Protein AF-A0A7Y2N1I7-F1 (afdb_monomer_lite)

Foldseek 3Di:
DDDDDDDDDDDDDPPPPPPVPVVVPPDPLLVLVLVLLVLLLVLLVLPVVLVVCQAVVVLVSNLVSLVVLVVSLVVSVVSLVVSVVPPDPDPDDPDDPVVSNVSSVVSSVSSVVSNVVSCVPNVDSDHDPPVCPVVVVVVSVVVNVVSVVVSVVSVCPVVVVVVD

Sequence (164 aa):
MAAFIKLSRGGSMDIKSTTPFSSLFRTSPFKPVQEHMRVTFSCICFLPPLLDALYRKDYQQLNEFAQEIVKLESEADNIKHEFREKLPNTLLLPVDREDLLSLISDQDGLADLTEEIAKTLSYRDMEVPDPLKDPLDELLEGTMEISVAAKEMIGRLDELLQVG

Structure (mmCIF, N/CA/C/O backbone):
data_AF-A0A7Y2N1I7-F1
#
_entry.id   AF-A0A7Y2N1I7-F1
#
loop_
_atom_site.group_PDB
_atom_site.id
_atom_site.type_symbol
_atom_site.label_atom_id
_atom_site.label_alt_id
_atom_site.label_comp_id
_atom_site.label_asym_id
_atom_site.label_entity_id
_atom_site.label_seq_id
_atom_site.pdbx_PDB_ins_code
_atom_site.Cartn_x
_atom_site.Cartn_y
_atom_site.Cartn_z
_atom_site.occupancy
_atom_site.B_iso_or_equiv
_atom_site.auth_seq_id
_atom_site.auth_comp_id
_atom_site.auth_asym_id
_atom_site.auth_atom_id
_atom_site.pdbx_PDB_model_num
ATOM 1 N N . MET A 1 1 ? 84.720 -9.314 -30.743 1.00 34.88 1 MET A N 1
ATOM 2 C CA . MET A 1 1 ? 84.452 -8.153 -31.620 1.00 34.88 1 MET A CA 1
ATOM 3 C C . MET A 1 1 ? 83.105 -8.353 -32.296 1.00 34.88 1 MET A C 1
ATOM 5 O O . MET A 1 1 ? 82.860 -9.457 -32.753 1.00 34.88 1 MET A O 1
ATOM 9 N N . ALA A 1 2 ? 82.325 -7.269 -32.373 1.00 33.38 2 ALA A N 1
ATOM 10 C CA . ALA A 1 2 ? 81.060 -7.059 -33.095 1.00 33.38 2 ALA A CA 1
ATOM 11 C C . ALA A 1 2 ? 79.749 -7.595 -32.472 1.00 33.38 2 ALA A C 1
ATOM 13 O O . ALA A 1 2 ? 79.412 -8.770 -32.543 1.00 33.38 2 ALA A O 1
ATOM 14 N N . ALA A 1 3 ? 78.991 -6.641 -31.924 1.00 37.34 3 ALA A N 1
ATOM 15 C CA . ALA A 1 3 ? 77.552 -6.670 -31.683 1.00 37.34 3 ALA A CA 1
ATOM 16 C C . ALA A 1 3 ? 76.816 -5.995 -32.860 1.00 37.34 3 ALA A C 1
ATOM 18 O O . ALA A 1 3 ? 77.386 -5.059 -33.416 1.00 37.34 3 ALA A O 1
ATOM 19 N N . PHE A 1 4 ? 75.571 -6.395 -33.180 1.00 34.12 4 PHE A N 1
ATOM 20 C CA . PHE A 1 4 ? 74.450 -5.479 -33.502 1.00 34.12 4 PHE A CA 1
ATOM 21 C C . PHE A 1 4 ? 73.084 -6.200 -33.689 1.00 34.12 4 PHE A C 1
ATOM 23 O O . PHE A 1 4 ? 72.898 -7.022 -34.578 1.00 34.12 4 PHE A O 1
ATOM 30 N N . ILE A 1 5 ? 72.154 -5.840 -32.801 1.00 42.19 5 ILE A N 1
ATOM 31 C CA . ILE A 1 5 ? 70.676 -5.715 -32.818 1.00 42.19 5 ILE A CA 1
ATOM 32 C C . ILE A 1 5 ? 69.880 -6.072 -34.103 1.00 42.19 5 ILE A C 1
ATOM 34 O O . ILE A 1 5 ? 70.079 -5.453 -35.146 1.00 42.19 5 ILE A O 1
ATOM 38 N N . LYS A 1 6 ? 68.790 -6.860 -33.950 1.00 36.81 6 LYS A N 1
ATOM 39 C CA . LYS A 1 6 ? 67.475 -6.561 -34.576 1.00 36.81 6 LYS A CA 1
ATOM 40 C C . LYS A 1 6 ? 66.273 -7.118 -33.782 1.00 36.81 6 LYS A C 1
ATOM 42 O O . LYS A 1 6 ? 66.296 -8.242 -33.298 1.00 36.81 6 LYS A O 1
ATOM 47 N N . LEU A 1 7 ? 65.256 -6.262 -33.646 1.00 35.94 7 LEU A N 1
ATOM 48 C CA . LEU A 1 7 ? 64.019 -6.365 -32.860 1.00 35.94 7 LEU A CA 1
ATOM 49 C C . LEU A 1 7 ? 62.937 -7.315 -33.430 1.00 35.94 7 LEU A C 1
ATOM 51 O O . LEU A 1 7 ? 62.745 -7.376 -34.638 1.00 35.94 7 LEU A O 1
ATOM 55 N N . SER A 1 8 ? 62.179 -7.917 -32.498 1.00 37.28 8 SER A N 1
ATOM 56 C CA . SER A 1 8 ? 60.706 -8.088 -32.382 1.00 37.28 8 SER A CA 1
ATOM 57 C C . SER A 1 8 ? 59.795 -8.004 -33.626 1.00 37.28 8 SER A C 1
ATOM 59 O O . SER A 1 8 ? 59.770 -6.973 -34.295 1.00 37.28 8 SER A O 1
ATOM 61 N N . ARG A 1 9 ? 58.901 -9.000 -33.798 1.00 37.31 9 ARG A N 1
ATOM 62 C CA . ARG A 1 9 ? 57.418 -8.869 -33.686 1.00 37.31 9 ARG A CA 1
ATOM 63 C C . ARG A 1 9 ? 56.680 -10.120 -34.192 1.00 37.31 9 ARG A C 1
ATOM 65 O O . ARG A 1 9 ? 57.006 -10.643 -35.248 1.00 37.31 9 ARG A O 1
ATOM 72 N N . GLY A 1 10 ? 55.636 -10.532 -33.468 1.00 32.84 10 GLY A N 1
ATOM 73 C CA . GLY A 1 10 ? 54.692 -11.569 -33.903 1.00 32.84 10 GLY A CA 1
ATOM 74 C C . GLY A 1 10 ? 53.672 -11.976 -32.834 1.00 32.84 10 GLY A C 1
ATOM 75 O O . GLY A 1 10 ? 53.441 -13.162 -32.646 1.00 32.84 10 GLY A O 1
ATOM 76 N N . GLY A 1 11 ? 53.116 -11.018 -32.083 1.00 33.44 11 GLY A N 1
ATOM 77 C CA . GLY A 1 11 ? 51.967 -11.270 -31.210 1.00 33.44 11 GLY A CA 1
ATOM 78 C C . GLY A 1 11 ? 50.679 -11.181 -32.026 1.00 33.44 11 GLY A C 1
ATOM 79 O O . GLY A 1 11 ? 50.410 -10.134 -32.613 1.00 33.44 11 GLY A O 1
ATOM 80 N N . SER A 1 12 ? 49.914 -12.273 -32.078 1.00 37.88 12 SER A N 1
ATOM 81 C CA . SER A 1 12 ? 48.544 -12.288 -32.598 1.00 37.88 12 SER A CA 1
ATOM 82 C C . SER A 1 12 ? 47.688 -11.343 -31.750 1.00 37.88 12 SER A C 1
ATOM 84 O O . SER A 1 12 ? 47.533 -11.559 -30.549 1.00 37.88 12 SER A O 1
ATOM 86 N N . MET A 1 13 ? 47.181 -10.264 -32.350 1.00 35.72 13 MET A N 1
ATOM 87 C CA . MET A 1 13 ? 46.130 -9.451 -31.742 1.00 35.72 13 MET A CA 1
ATOM 88 C C . MET A 1 13 ? 44.804 -10.181 -31.935 1.00 35.72 13 MET A C 1
ATOM 90 O O . MET A 1 13 ? 44.207 -10.112 -33.007 1.00 35.72 13 MET A O 1
ATOM 94 N N . ASP A 1 14 ? 44.340 -10.849 -30.884 1.00 44.47 14 ASP A N 1
ATOM 95 C CA . ASP A 1 14 ? 42.932 -11.202 -30.748 1.00 44.47 14 ASP A CA 1
ATOM 96 C C . ASP A 1 14 ? 42.127 -9.903 -30.617 1.00 44.47 14 ASP A C 1
ATOM 98 O O . ASP A 1 14 ? 42.049 -9.294 -29.547 1.00 44.47 14 ASP A O 1
ATOM 102 N N . ILE A 1 15 ? 41.527 -9.455 -31.720 1.00 45.41 15 ILE A N 1
ATOM 103 C CA . ILE A 1 15 ? 40.492 -8.422 -31.691 1.00 45.41 15 ILE A CA 1
ATOM 104 C C . ILE A 1 15 ? 39.252 -9.077 -31.076 1.00 45.41 15 ILE A C 1
ATOM 106 O O . ILE A 1 15 ? 38.415 -9.649 -31.771 1.00 45.41 15 ILE A O 1
ATOM 110 N N . LYS A 1 16 ? 39.132 -9.020 -29.746 1.00 43.69 16 LYS A N 1
ATOM 111 C CA . LYS A 1 16 ? 37.851 -9.258 -29.079 1.00 43.69 16 LYS A CA 1
ATOM 112 C C . LYS A 1 16 ? 36.930 -8.105 -29.459 1.00 43.69 16 LYS A C 1
ATOM 114 O O . LYS A 1 16 ? 37.057 -7.006 -28.928 1.00 43.69 16 LYS A O 1
ATOM 119 N N . SER A 1 17 ? 36.016 -8.353 -30.391 1.00 42.12 17 SER A N 1
ATOM 120 C CA . SER A 1 17 ? 34.901 -7.460 -30.687 1.00 42.12 17 SER A CA 1
ATOM 121 C C . SER A 1 17 ? 33.950 -7.435 -29.488 1.00 42.12 17 SER A C 1
ATOM 123 O O . SER A 1 17 ? 32.950 -8.147 -29.447 1.00 42.12 17 SER A O 1
ATOM 125 N N . THR A 1 18 ? 34.269 -6.641 -28.469 1.00 45.44 18 THR A N 1
ATOM 126 C CA . THR A 1 18 ? 33.296 -6.259 -27.448 1.00 45.44 18 THR A CA 1
ATOM 127 C C . THR A 1 18 ? 32.371 -5.231 -28.078 1.00 45.44 18 THR A C 1
ATOM 129 O O . THR A 1 18 ? 32.650 -4.034 -28.053 1.00 45.44 18 THR A O 1
ATOM 132 N N . THR A 1 19 ? 31.294 -5.696 -28.707 1.00 42.03 19 THR A N 1
ATOM 133 C CA . THR A 1 19 ? 30.185 -4.821 -29.089 1.00 42.03 19 THR A CA 1
ATOM 134 C C . THR A 1 19 ? 29.665 -4.129 -27.821 1.00 42.03 19 THR A C 1
ATOM 136 O O . THR A 1 19 ? 29.222 -4.833 -26.913 1.00 42.03 19 THR A O 1
ATOM 139 N N . PRO A 1 20 ? 29.681 -2.785 -27.732 1.00 55.00 20 PRO A N 1
ATOM 140 C CA . PRO A 1 20 ? 29.268 -2.025 -26.538 1.00 55.00 20 PRO A CA 1
ATOM 141 C C . PRO A 1 20 ? 27.819 -2.282 -26.081 1.00 55.00 20 PRO A C 1
ATOM 143 O O . PRO A 1 20 ? 27.430 -1.909 -24.980 1.00 55.00 20 PRO A O 1
ATOM 146 N N . PHE A 1 21 ? 27.023 -2.927 -26.936 1.00 53.41 21 PHE A N 1
ATOM 147 C CA . PHE A 1 21 ? 25.602 -3.200 -26.756 1.00 53.41 21 PHE A CA 1
ATOM 148 C C . PHE A 1 21 ? 25.310 -4.405 -25.846 1.00 53.41 21 PHE A C 1
ATOM 150 O O . PHE A 1 21 ? 24.324 -4.403 -25.118 1.00 53.41 21 PHE A O 1
ATOM 157 N N . SER A 1 22 ? 26.168 -5.432 -25.833 1.00 51.00 22 SER A N 1
ATOM 158 C CA . SER A 1 22 ? 25.883 -6.687 -25.114 1.00 51.00 22 SER A CA 1
ATOM 159 C C . SER A 1 22 ? 26.061 -6.585 -23.595 1.00 51.00 22 SER A C 1
ATOM 161 O O . SER A 1 22 ? 25.621 -7.465 -22.861 1.00 51.00 22 SER A O 1
ATOM 163 N N . SER A 1 23 ? 26.714 -5.527 -23.105 1.00 47.94 23 SER A N 1
ATOM 164 C CA . SER A 1 23 ? 26.897 -5.269 -21.671 1.00 47.94 23 SER A CA 1
ATOM 165 C C . SER A 1 23 ? 25.795 -4.412 -21.041 1.00 47.94 23 SER A C 1
ATOM 167 O O . SER A 1 23 ? 25.732 -4.359 -19.817 1.00 47.94 23 SER A O 1
ATOM 169 N N . LEU A 1 24 ? 24.932 -3.767 -21.839 1.00 50.88 24 LEU A N 1
ATOM 170 C CA . LEU A 1 24 ? 23.850 -2.897 -21.347 1.00 50.88 24 LEU A CA 1
ATOM 171 C C . LEU A 1 24 ? 22.624 -3.676 -20.835 1.00 50.88 24 LEU A C 1
ATOM 173 O O . LEU A 1 24 ? 21.890 -3.165 -20.001 1.00 50.88 24 LEU A O 1
ATOM 177 N N . PHE A 1 25 ? 22.449 -4.933 -21.254 1.00 55.44 25 PHE A N 1
ATOM 178 C CA . PHE A 1 25 ? 21.274 -5.762 -20.932 1.00 55.44 25 PHE A CA 1
ATOM 179 C C . PHE A 1 25 ? 21.565 -6.888 -19.932 1.00 55.44 25 PHE A C 1
ATOM 181 O O . PHE A 1 25 ? 20.869 -7.899 -19.896 1.00 55.44 25 PHE A O 1
ATOM 188 N N . ARG A 1 26 ? 22.623 -6.762 -19.119 1.00 56.50 26 ARG A N 1
ATOM 189 C CA . ARG A 1 26 ? 23.012 -7.829 -18.176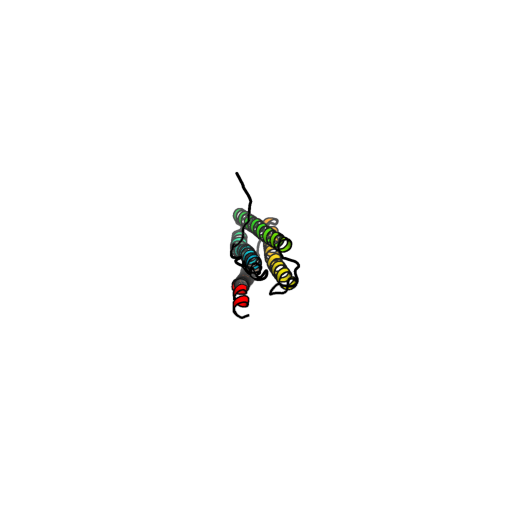 1.00 56.50 26 ARG A CA 1
ATOM 190 C C . ARG A 1 26 ? 22.007 -8.025 -17.031 1.00 56.50 26 ARG A C 1
ATOM 192 O O . ARG A 1 26 ? 22.017 -9.077 -16.394 1.00 56.50 26 ARG A O 1
ATOM 199 N N . THR A 1 27 ? 21.139 -7.040 -16.807 1.00 64.38 27 THR A N 1
ATOM 200 C CA . THR A 1 27 ? 20.061 -7.051 -15.816 1.00 64.38 27 THR A CA 1
ATOM 201 C C . THR A 1 27 ? 18.806 -6.505 -16.492 1.00 64.38 27 THR A C 1
ATOM 203 O O . THR A 1 27 ? 18.886 -5.475 -17.156 1.00 64.38 27 THR A O 1
ATOM 206 N N . SER A 1 28 ? 17.667 -7.192 -16.361 1.00 77.94 28 SER A N 1
ATOM 207 C CA . SER A 1 28 ? 16.400 -6.697 -16.914 1.00 77.94 28 SER A CA 1
ATOM 208 C C . SER A 1 28 ? 16.049 -5.313 -16.334 1.00 77.94 28 SER A C 1
ATOM 210 O O . SER A 1 28 ? 16.200 -5.128 -15.120 1.00 77.94 28 SER A O 1
ATOM 212 N N . PRO A 1 29 ? 15.562 -4.364 -17.164 1.00 80.44 29 PRO A N 1
ATOM 213 C CA . PRO A 1 29 ? 15.125 -3.042 -16.714 1.00 80.44 29 PRO A CA 1
ATOM 214 C C . PRO A 1 29 ? 13.908 -3.098 -15.779 1.00 80.44 29 PRO A C 1
ATOM 216 O O . PRO A 1 29 ? 13.651 -2.131 -15.067 1.00 80.44 29 PRO A O 1
ATOM 219 N N . PHE A 1 30 ? 13.179 -4.218 -15.750 1.00 89.50 30 PHE A N 1
ATOM 220 C CA . PHE A 1 30 ? 11.974 -4.382 -14.939 1.00 89.50 30 PHE A CA 1
ATOM 221 C C . PHE A 1 30 ? 12.250 -4.873 -13.521 1.00 89.50 30 PHE A C 1
ATOM 223 O O . PHE A 1 30 ? 11.401 -4.690 -12.655 1.00 89.50 30 PHE A O 1
ATOM 230 N N . LYS A 1 31 ? 13.428 -5.450 -13.243 1.00 90.00 31 LYS A N 1
ATOM 231 C CA . LYS A 1 31 ? 13.729 -6.011 -11.913 1.00 90.00 31 LYS A CA 1
ATOM 232 C C . LYS A 1 31 ? 13.515 -5.029 -10.757 1.00 90.00 31 LYS A C 1
ATOM 234 O O . LYS A 1 31 ? 12.903 -5.434 -9.774 1.00 90.00 31 LYS A O 1
ATOM 239 N N . PRO A 1 32 ? 13.964 -3.763 -10.835 1.00 92.00 32 PRO A N 1
ATOM 240 C CA . PRO A 1 32 ? 13.692 -2.801 -9.769 1.00 92.00 32 PRO A CA 1
ATOM 241 C C . PRO A 1 32 ? 12.196 -2.507 -9.597 1.00 92.00 32 PRO A C 1
ATOM 243 O O . PRO A 1 32 ? 11.728 -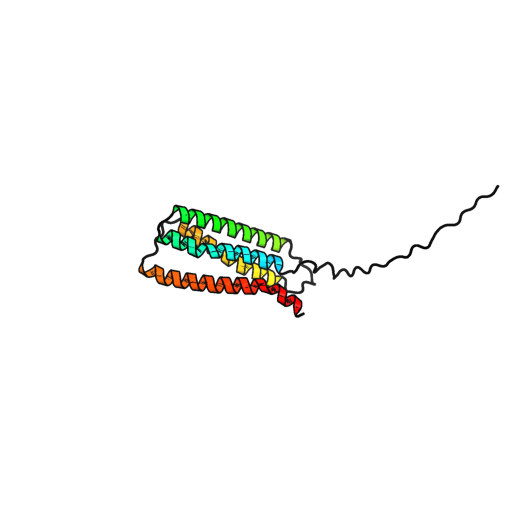2.400 -8.472 1.00 92.00 32 PRO A O 1
ATOM 246 N N . VAL A 1 33 ? 11.440 -2.434 -10.699 1.00 94.50 33 VAL A N 1
ATOM 247 C CA . VAL A 1 33 ? 9.981 -2.228 -10.687 1.00 94.50 33 VAL A CA 1
ATOM 248 C C . VAL A 1 33 ? 9.264 -3.418 -10.042 1.00 94.50 33 VAL A C 1
ATOM 250 O O . VAL A 1 33 ? 8.334 -3.248 -9.263 1.00 94.50 33 VAL A O 1
ATOM 253 N N . GLN A 1 34 ? 9.706 -4.639 -10.345 1.00 96.25 34 GLN A N 1
ATOM 254 C CA . GLN A 1 34 ? 9.173 -5.864 -9.747 1.00 96.25 34 GLN A CA 1
ATOM 255 C C . GLN A 1 34 ? 9.474 -5.950 -8.250 1.00 96.25 34 GLN A C 1
ATOM 257 O O . GLN A 1 34 ? 8.611 -6.367 -7.479 1.00 96.25 34 GLN A O 1
ATOM 262 N N . GLU A 1 35 ? 10.681 -5.555 -7.840 1.00 96.75 35 GLU A N 1
ATOM 263 C CA . GLU A 1 35 ? 11.066 -5.543 -6.430 1.00 96.75 35 GLU A CA 1
ATOM 264 C C . GLU A 1 35 ? 10.292 -4.483 -5.646 1.00 96.75 35 GLU A C 1
ATOM 266 O O . GLU A 1 35 ? 9.768 -4.784 -4.577 1.00 96.75 35 GLU A O 1
ATOM 271 N N . HIS A 1 36 ? 10.134 -3.285 -6.214 1.00 98.31 36 HIS A N 1
ATOM 272 C CA . HIS A 1 36 ? 9.286 -2.242 -5.649 1.00 98.31 36 HIS A CA 1
ATOM 273 C C . HIS A 1 36 ? 7.852 -2.754 -5.431 1.00 98.31 36 HIS A C 1
ATOM 275 O O . HIS A 1 36 ? 7.363 -2.757 -4.303 1.00 98.31 36 HIS A O 1
ATOM 281 N N . MET A 1 37 ? 7.225 -3.328 -6.467 1.00 98.38 37 MET A N 1
ATOM 282 C CA . MET A 1 37 ? 5.876 -3.898 -6.363 1.00 98.38 37 MET A CA 1
ATOM 283 C C . MET A 1 37 ? 5.769 -5.007 -5.308 1.00 98.38 37 MET A C 1
ATOM 285 O O . MET A 1 37 ? 4.724 -5.159 -4.675 1.00 98.38 37 MET A O 1
ATOM 289 N N . ARG A 1 38 ? 6.825 -5.805 -5.099 1.00 98.50 38 ARG A N 1
ATOM 290 C CA . ARG A 1 38 ? 6.843 -6.838 -4.054 1.00 98.50 38 ARG A CA 1
ATOM 291 C C . ARG A 1 38 ? 6.710 -6.212 -2.666 1.00 98.50 38 ARG A C 1
ATOM 293 O O . ARG A 1 38 ? 5.920 -6.712 -1.869 1.00 98.50 38 ARG A O 1
ATOM 300 N N . VAL A 1 39 ? 7.462 -5.148 -2.389 1.00 98.62 39 VAL A N 1
ATOM 301 C CA . VAL A 1 39 ? 7.420 -4.436 -1.102 1.00 98.62 39 VAL A CA 1
ATOM 302 C C . VAL A 1 39 ? 6.098 -3.686 -0.938 1.00 98.62 39 VAL A C 1
ATOM 304 O O . VAL A 1 39 ? 5.443 -3.845 0.091 1.00 98.62 39 VAL A O 1
ATOM 307 N N . THR A 1 40 ? 5.633 -2.983 -1.976 1.00 98.69 40 THR A N 1
ATOM 308 C CA . THR A 1 40 ? 4.298 -2.361 -2.012 1.00 98.69 40 THR A CA 1
ATOM 309 C C . THR A 1 40 ? 3.201 -3.375 -1.686 1.00 98.69 40 THR A C 1
ATOM 311 O O . THR A 1 40 ? 2.360 -3.136 -0.823 1.00 98.69 40 THR A O 1
ATOM 314 N N . PHE A 1 41 ? 3.217 -4.547 -2.324 1.00 98.75 41 PHE A N 1
ATOM 315 C CA . PHE A 1 41 ? 2.231 -5.592 -2.059 1.00 98.75 41 PHE A CA 1
ATOM 316 C C . PHE A 1 41 ? 2.341 -6.151 -0.634 1.00 98.75 41 PHE A C 1
ATOM 318 O O . PHE A 1 41 ? 1.321 -6.426 -0.003 1.00 98.75 41 PHE A O 1
ATOM 325 N N . SER A 1 42 ? 3.559 -6.288 -0.095 1.00 98.62 42 SER A N 1
ATOM 326 C CA . SER A 1 42 ? 3.757 -6.641 1.315 1.00 98.62 42 SER A CA 1
ATOM 327 C C . SER A 1 42 ? 3.132 -5.612 2.256 1.00 98.62 42 SER A C 1
ATOM 329 O O . SER A 1 42 ? 2.525 -6.027 3.236 1.00 98.62 42 SER A O 1
ATOM 331 N N . CYS A 1 43 ? 3.217 -4.316 1.942 1.00 98.31 43 CYS A N 1
ATOM 332 C CA . CYS A 1 43 ? 2.553 -3.250 2.695 1.00 98.31 43 CYS A CA 1
ATOM 333 C C . CYS A 1 43 ? 1.026 -3.450 2.707 1.00 98.31 43 CYS A C 1
ATOM 335 O O . CYS A 1 43 ? 0.420 -3.570 3.771 1.00 98.31 43 CYS A O 1
ATOM 337 N N . ILE A 1 44 ? 0.419 -3.626 1.527 1.00 98.62 44 ILE A N 1
ATOM 338 C CA . ILE A 1 44 ? -1.028 -3.868 1.360 1.00 98.62 44 ILE A CA 1
ATOM 339 C C . ILE A 1 44 ? -1.494 -5.110 2.140 1.00 98.62 44 ILE A C 1
ATOM 341 O O . ILE A 1 44 ? -2.569 -5.107 2.736 1.00 98.62 44 ILE A O 1
ATOM 345 N N . CYS A 1 45 ? -0.675 -6.167 2.201 1.00 98.69 45 CYS A N 1
ATOM 346 C CA . CYS A 1 45 ? -0.998 -7.399 2.931 1.00 98.69 45 CYS A CA 1
ATOM 347 C C . CYS A 1 45 ? -1.166 -7.213 4.448 1.00 98.69 45 CYS A C 1
ATOM 349 O O . CYS A 1 45 ? -1.668 -8.127 5.106 1.00 98.69 45 CYS A O 1
ATOM 351 N N . PHE A 1 46 ? -0.778 -6.067 5.014 1.00 98.62 46 PHE A N 1
ATOM 352 C CA . PHE A 1 46 ? -1.062 -5.745 6.411 1.00 98.62 46 PHE A CA 1
ATOM 353 C C . PHE A 1 46 ? -2.446 -5.121 6.632 1.00 98.62 46 PHE A C 1
ATOM 355 O O . PHE A 1 46 ? -2.880 -5.057 7.779 1.00 98.62 46 PHE A O 1
ATOM 362 N N . LEU A 1 47 ? -3.187 -4.728 5.587 1.00 98.44 47 LEU A N 1
ATOM 363 C CA . LEU A 1 47 ? -4.540 -4.179 5.749 1.00 98.44 47 LEU A CA 1
ATOM 364 C C . LEU A 1 47 ? -5.518 -5.162 6.425 1.00 98.44 47 LEU A C 1
ATOM 366 O O . LEU A 1 47 ? -6.194 -4.735 7.364 1.00 98.44 47 LEU A O 1
ATOM 370 N N . PRO A 1 48 ? -5.581 -6.461 6.057 1.00 98.56 48 PRO A N 1
ATOM 371 C CA . PRO A 1 48 ? -6.441 -7.411 6.761 1.00 98.56 48 PRO A CA 1
ATOM 372 C C . PRO A 1 48 ? -6.133 -7.574 8.258 1.00 98.56 48 PRO A C 1
ATOM 374 O O . PRO A 1 48 ? -7.052 -7.397 9.060 1.00 98.56 48 PRO A O 1
ATOM 377 N N . PRO A 1 49 ? -4.887 -7.862 8.693 1.00 98.38 49 PRO A N 1
ATOM 378 C CA . PRO A 1 49 ? -4.601 -7.980 10.122 1.00 98.38 49 PRO A CA 1
ATOM 379 C C . PRO A 1 49 ? -4.749 -6.646 10.876 1.00 98.38 49 PRO A C 1
ATOM 381 O O . PRO A 1 49 ? -5.125 -6.652 12.048 1.00 98.38 49 PRO A O 1
ATOM 384 N N . LEU A 1 50 ? -4.518 -5.503 10.219 1.00 98.12 50 LEU A N 1
ATOM 385 C CA . LEU A 1 50 ? -4.773 -4.180 10.792 1.00 98.12 50 LEU A CA 1
ATOM 386 C C . LEU A 1 50 ? -6.269 -3.968 11.087 1.00 98.12 50 LEU A C 1
ATOM 388 O O . LEU A 1 50 ? -6.620 -3.561 12.195 1.00 98.12 50 LEU A O 1
ATOM 392 N N . LEU A 1 51 ? -7.156 -4.270 10.130 1.00 97.62 51 LEU A N 1
ATOM 393 C CA . LEU A 1 51 ? -8.607 -4.148 10.322 1.00 97.62 51 LEU A CA 1
ATOM 394 C C . LEU A 1 51 ? -9.151 -5.160 11.338 1.00 97.62 51 LEU A C 1
ATOM 396 O O . LEU A 1 51 ? -9.981 -4.805 12.172 1.00 97.62 51 LEU A O 1
ATOM 400 N N . ASP A 1 52 ? -8.630 -6.385 11.355 1.00 97.88 52 ASP A N 1
ATOM 401 C CA . ASP A 1 52 ? -8.969 -7.387 12.371 1.00 97.88 52 ASP A CA 1
ATOM 402 C C . ASP A 1 52 ? -8.579 -6.922 13.791 1.00 97.88 52 ASP A C 1
ATOM 404 O O . ASP A 1 52 ? -9.388 -6.990 14.722 1.00 97.88 52 ASP A O 1
ATOM 408 N N . ALA A 1 53 ? -7.383 -6.345 13.968 1.00 97.44 53 ALA A N 1
ATOM 409 C CA . ALA A 1 53 ? -6.978 -5.743 15.241 1.00 97.44 53 ALA A CA 1
ATOM 410 C C . ALA A 1 53 ? -7.904 -4.584 15.656 1.00 97.44 53 ALA A C 1
ATOM 412 O O . ALA A 1 53 ? -8.295 -4.496 16.826 1.00 97.44 53 ALA A O 1
ATOM 413 N N . LEU A 1 54 ? -8.317 -3.744 14.700 1.00 96.94 54 LEU A N 1
ATOM 414 C CA . LEU A 1 54 ? -9.281 -2.664 14.925 1.00 96.94 54 LEU A CA 1
ATOM 415 C C . LEU A 1 54 ? -10.636 -3.207 15.408 1.00 96.94 54 LEU A C 1
ATOM 417 O O . LEU A 1 54 ? -11.179 -2.721 16.400 1.00 96.94 54 LEU A O 1
ATOM 421 N N . TYR A 1 55 ? -11.172 -4.246 14.761 1.00 97.00 55 TYR A N 1
ATOM 422 C CA . TYR A 1 55 ? -12.453 -4.855 15.136 1.00 97.00 55 TYR A CA 1
ATO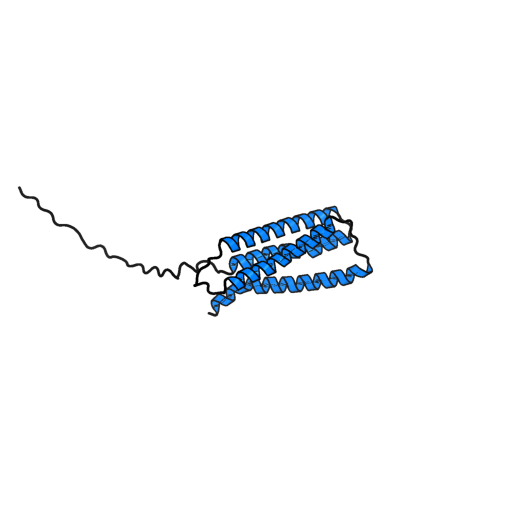M 423 C C . TYR A 1 55 ? -12.437 -5.462 16.537 1.00 97.00 55 TYR A C 1
ATOM 425 O O . TYR A 1 55 ? -13.432 -5.372 17.263 1.00 97.00 55 TYR A O 1
ATOM 433 N N . ARG A 1 56 ? -11.307 -6.057 16.931 1.00 96.19 56 ARG A N 1
ATOM 434 C CA . ARG A 1 56 ? -11.106 -6.607 18.278 1.00 96.19 56 ARG A CA 1
ATOM 435 C C . ARG A 1 56 ? -10.801 -5.548 19.335 1.00 96.19 56 ARG A C 1
ATOM 437 O O . ARG A 1 56 ? -10.736 -5.896 20.514 1.00 96.19 56 ARG A O 1
ATOM 444 N N . LYS A 1 57 ? -10.621 -4.284 18.934 1.00 95.19 57 LYS A N 1
ATOM 445 C CA . LYS A 1 57 ? -10.127 -3.194 19.790 1.00 95.19 57 LYS A CA 1
ATOM 446 C C . LYS A 1 57 ? -8.772 -3.528 20.428 1.00 95.19 57 LYS A C 1
ATOM 448 O O . LYS A 1 57 ? -8.478 -3.125 21.553 1.00 95.19 57 LYS A O 1
ATOM 453 N N . ASP A 1 58 ? -7.944 -4.291 19.715 1.00 96.88 58 ASP A N 1
ATOM 454 C CA . ASP A 1 58 ? -6.583 -4.621 20.131 1.00 96.88 58 ASP A CA 1
ATOM 455 C C . ASP A 1 58 ? -5.629 -3.519 19.662 1.00 96.88 58 ASP A C 1
ATOM 457 O O . ASP A 1 58 ? -4.918 -3.644 18.665 1.00 96.88 58 ASP A O 1
ATOM 461 N N . TYR A 1 59 ? -5.648 -2.392 20.375 1.00 95.12 59 TYR A N 1
ATOM 462 C CA . TYR A 1 59 ? -4.858 -1.217 20.008 1.00 95.12 59 TYR A CA 1
ATOM 463 C C . TYR A 1 59 ? -3.350 -1.463 20.065 1.00 95.12 59 TYR A C 1
ATOM 465 O O . TYR A 1 59 ? -2.595 -0.773 19.384 1.00 95.12 59 TYR A O 1
ATOM 473 N N . GLN A 1 60 ? -2.882 -2.418 20.873 1.00 96.44 60 GLN A N 1
ATOM 474 C CA . GLN A 1 60 ? -1.464 -2.755 20.892 1.00 96.44 60 GLN A CA 1
ATOM 475 C C . GLN A 1 60 ? -1.070 -3.374 19.550 1.00 96.44 60 GLN A C 1
ATOM 477 O O . GLN A 1 60 ? -0.172 -2.866 18.881 1.00 96.44 60 GLN A O 1
ATOM 482 N N . GLN A 1 61 ? -1.787 -4.414 19.131 1.00 97.88 61 GLN A N 1
ATOM 483 C CA . GLN A 1 61 ? -1.508 -5.101 17.878 1.00 97.88 61 GLN A CA 1
ATOM 484 C C . GLN A 1 61 ? -1.791 -4.219 16.650 1.00 97.88 61 GLN A C 1
ATOM 486 O O . GLN A 1 61 ? -1.033 -4.250 15.682 1.00 97.88 61 GLN A O 1
ATOM 491 N N . LEU A 1 62 ? -2.814 -3.360 16.713 1.00 97.88 62 LEU A N 1
ATOM 492 C CA . LEU A 1 62 ? -3.076 -2.334 15.699 1.00 97.88 62 LEU A CA 1
ATOM 493 C C . LEU A 1 62 ? -1.852 -1.426 15.490 1.00 97.88 62 LEU A C 1
ATOM 495 O O . LEU A 1 62 ? -1.453 -1.174 14.355 1.00 97.88 62 LEU A O 1
ATOM 499 N N . ASN A 1 63 ? -1.239 -0.956 16.582 1.00 97.62 63 ASN A N 1
ATOM 500 C CA . ASN A 1 63 ? -0.047 -0.110 16.524 1.00 97.62 63 ASN A CA 1
ATOM 501 C C . ASN A 1 63 ? 1.181 -0.866 15.998 1.00 97.62 63 ASN A C 1
ATOM 503 O O . ASN A 1 63 ? 1.960 -0.292 15.242 1.00 97.62 63 ASN A O 1
ATOM 507 N N . GLU A 1 64 ? 1.350 -2.138 16.365 1.00 98.31 64 GLU A N 1
ATOM 508 C CA . GLU A 1 64 ? 2.428 -2.989 15.842 1.00 98.31 64 GLU A CA 1
ATOM 509 C C . GLU A 1 64 ? 2.307 -3.163 14.317 1.00 98.31 64 GLU A C 1
ATOM 511 O O . GLU A 1 64 ? 3.279 -2.954 13.590 1.00 98.31 64 GLU A O 1
ATOM 516 N N . PHE A 1 65 ? 1.105 -3.451 13.806 1.00 98.62 65 PHE A N 1
ATOM 517 C CA . PHE A 1 65 ? 0.871 -3.548 12.362 1.00 98.62 65 PHE A CA 1
ATOM 518 C C . PHE A 1 65 ? 1.040 -2.211 11.643 1.00 98.62 65 PHE A C 1
ATOM 520 O O . PHE A 1 65 ? 1.650 -2.170 10.576 1.00 98.62 65 PHE A O 1
ATOM 527 N N . ALA A 1 66 ? 0.567 -1.109 12.232 1.00 98.31 66 ALA A N 1
ATOM 528 C CA . ALA A 1 66 ? 0.767 0.217 11.658 1.00 98.31 66 ALA A CA 1
ATOM 529 C C . ALA A 1 66 ? 2.259 0.579 11.542 1.00 98.31 66 ALA A C 1
ATOM 531 O O . ALA A 1 66 ? 2.671 1.171 10.549 1.00 98.31 66 ALA A O 1
ATOM 532 N N . GLN A 1 67 ? 3.087 0.188 12.516 1.00 98.38 67 GLN A N 1
ATOM 533 C CA . GLN A 1 67 ? 4.537 0.398 12.459 1.00 98.38 67 GLN A CA 1
ATOM 534 C C . GLN A 1 67 ? 5.219 -0.437 11.368 1.00 98.38 67 GLN A C 1
ATOM 536 O O . GLN A 1 67 ? 6.106 0.078 10.687 1.00 98.38 67 GLN A O 1
ATOM 541 N N . GLU A 1 68 ? 4.814 -1.695 11.171 1.00 98.69 68 GLU A N 1
ATOM 542 C CA . GLU A 1 68 ? 5.347 -2.503 10.065 1.00 98.69 68 GLU A CA 1
ATOM 543 C C . GLU A 1 68 ? 4.927 -1.945 8.697 1.00 98.69 68 GLU A C 1
ATOM 545 O O . GLU A 1 68 ? 5.749 -1.927 7.783 1.00 98.69 68 GLU A O 1
ATOM 550 N N . ILE A 1 69 ? 3.709 -1.407 8.566 1.00 98.81 69 ILE A N 1
ATOM 551 C CA . ILE A 1 69 ? 3.264 -0.696 7.354 1.00 98.81 69 ILE A CA 1
ATOM 552 C C . ILE A 1 69 ? 4.171 0.506 7.054 1.00 98.81 69 ILE A C 1
ATOM 554 O O . ILE A 1 69 ? 4.695 0.598 5.948 1.00 98.81 69 ILE A O 1
ATOM 558 N N . VAL A 1 70 ? 4.417 1.383 8.036 1.00 98.62 70 VAL A N 1
ATOM 559 C CA . VAL A 1 70 ? 5.305 2.557 7.875 1.00 98.62 70 VAL A CA 1
ATOM 560 C C . VAL A 1 70 ? 6.713 2.137 7.454 1.00 98.62 70 VAL A C 1
ATOM 562 O O . VAL A 1 70 ? 7.327 2.735 6.579 1.00 98.62 70 VAL A O 1
ATOM 565 N N . LYS A 1 71 ? 7.238 1.065 8.047 1.00 98.62 71 LYS A N 1
ATOM 566 C CA . LYS A 1 71 ? 8.558 0.538 7.694 1.00 98.62 71 LYS A CA 1
ATOM 567 C C . LYS A 1 71 ? 8.613 0.004 6.259 1.00 98.62 71 LYS A C 1
ATOM 569 O O . LYS A 1 71 ? 9.625 0.204 5.591 1.00 98.62 71 LYS A O 1
ATOM 574 N N . LEU A 1 72 ? 7.566 -0.684 5.803 1.00 98.75 72 LEU A N 1
ATOM 575 C CA . LEU A 1 72 ? 7.480 -1.220 4.441 1.00 98.75 72 LEU A CA 1
ATOM 576 C C . LEU A 1 72 ? 7.289 -0.122 3.397 1.00 98.75 72 LEU A C 1
ATOM 578 O O . LEU A 1 72 ? 7.915 -0.192 2.343 1.00 98.75 72 LEU A O 1
ATOM 582 N N . GLU A 1 73 ? 6.472 0.890 3.690 1.00 98.69 73 GLU A N 1
ATOM 583 C CA . GLU A 1 73 ? 6.373 2.099 2.868 1.00 98.69 73 GLU A CA 1
ATOM 584 C C . GLU A 1 73 ? 7.760 2.726 2.703 1.00 98.69 73 GLU A C 1
ATOM 586 O O . GLU A 1 73 ? 8.229 2.862 1.578 1.00 98.69 73 GLU A O 1
ATOM 591 N N . SER A 1 74 ? 8.495 2.933 3.797 1.00 98.44 74 SER A N 1
ATOM 592 C CA . SER A 1 74 ? 9.826 3.538 3.729 1.00 98.44 74 SER A CA 1
ATOM 593 C C . SER A 1 74 ? 10.836 2.666 2.967 1.00 98.44 74 SER A C 1
ATOM 595 O O . SER A 1 74 ? 11.763 3.175 2.336 1.00 98.44 74 SER A O 1
ATOM 597 N N . GLU A 1 75 ? 10.696 1.337 3.001 1.00 98.44 75 GLU A N 1
ATOM 598 C CA . GLU A 1 75 ? 11.484 0.426 2.161 1.00 98.44 75 GLU A CA 1
ATOM 599 C C . GLU A 1 75 ? 11.147 0.598 0.668 1.00 98.44 75 GLU A C 1
ATOM 601 O O . GLU A 1 75 ? 12.066 0.701 -0.151 1.00 98.44 75 GLU A O 1
ATOM 606 N N . ALA A 1 76 ? 9.861 0.682 0.310 1.00 98.19 76 ALA A N 1
ATOM 607 C CA . ALA A 1 76 ? 9.420 0.942 -1.062 1.00 98.19 76 ALA A CA 1
ATOM 608 C C . ALA A 1 76 ? 9.936 2.303 -1.562 1.00 98.19 76 ALA A C 1
ATOM 610 O O . ALA A 1 76 ? 10.528 2.389 -2.642 1.00 98.19 76 ALA A O 1
ATOM 611 N N . ASP A 1 77 ? 9.837 3.329 -0.722 1.00 98.00 77 ASP A N 1
ATOM 612 C CA . ASP A 1 77 ? 10.271 4.695 -0.995 1.00 98.00 77 ASP A CA 1
ATOM 613 C C . ASP A 1 77 ? 11.777 4.765 -1.326 1.00 98.00 77 ASP A C 1
ATOM 615 O O . ASP A 1 77 ? 12.208 5.394 -2.304 1.00 98.00 77 ASP A O 1
ATOM 619 N N . ASN A 1 78 ? 12.589 4.008 -0.576 1.00 98.00 78 ASN A N 1
ATOM 620 C CA . ASN A 1 78 ? 14.020 3.842 -0.841 1.00 98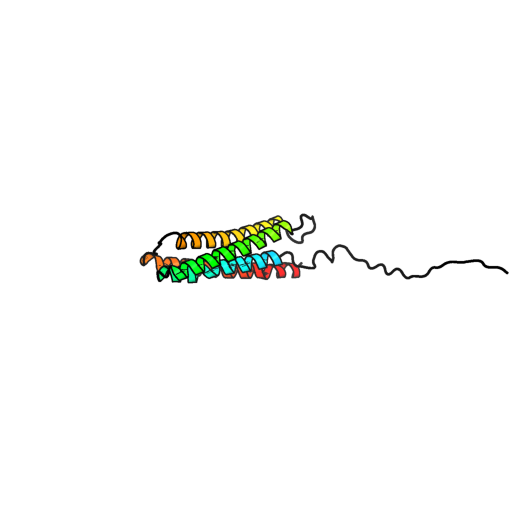.00 78 ASN A CA 1
ATOM 621 C C . ASN A 1 78 ? 14.284 3.148 -2.186 1.00 98.00 78 ASN A C 1
ATOM 623 O O . ASN A 1 78 ? 15.142 3.597 -2.951 1.00 98.00 78 ASN A O 1
ATOM 627 N N . ILE A 1 79 ? 13.541 2.086 -2.518 1.00 97.00 79 ILE A N 1
ATOM 628 C CA . ILE A 1 79 ? 13.676 1.393 -3.810 1.00 97.00 79 ILE A CA 1
ATOM 629 C C . ILE A 1 79 ? 13.319 2.337 -4.967 1.00 97.00 79 ILE A C 1
ATOM 631 O O . ILE A 1 79 ? 14.056 2.403 -5.956 1.00 97.00 79 ILE A O 1
ATOM 635 N N . LYS A 1 80 ? 12.229 3.107 -4.845 1.00 96.69 80 LYS A N 1
ATOM 636 C CA . LYS A 1 80 ? 11.833 4.138 -5.818 1.00 96.69 80 LYS A CA 1
ATOM 637 C C . LYS A 1 80 ? 12.936 5.174 -6.004 1.00 96.69 80 LYS A C 1
ATOM 639 O O . LYS A 1 80 ? 13.253 5.539 -7.142 1.00 96.69 80 LYS A O 1
ATOM 644 N N . HIS A 1 81 ? 13.518 5.657 -4.908 1.00 96.06 81 HIS A N 1
ATOM 645 C CA . HIS A 1 81 ? 14.599 6.634 -4.950 1.00 96.06 81 HIS A CA 1
ATOM 646 C C . HIS A 1 81 ? 15.827 6.077 -5.680 1.00 96.06 81 HIS A C 1
ATOM 648 O O . HIS A 1 81 ? 16.265 6.658 -6.675 1.00 96.06 81 HIS A O 1
ATOM 654 N N . GLU A 1 82 ? 16.315 4.904 -5.269 1.00 94.06 82 GLU A N 1
ATOM 655 C CA . GLU A 1 82 ? 17.452 4.245 -5.913 1.00 94.06 82 GLU A CA 1
ATOM 656 C C . GLU A 1 82 ? 17.204 3.971 -7.398 1.00 94.06 82 GLU A C 1
ATOM 658 O O . GLU A 1 82 ? 18.111 4.116 -8.222 1.00 94.06 82 GLU A O 1
ATOM 663 N N . PHE A 1 83 ? 15.982 3.576 -7.759 1.00 91.88 83 PHE A N 1
ATOM 664 C CA . PHE A 1 83 ? 15.606 3.385 -9.150 1.00 91.88 83 PHE A CA 1
ATOM 665 C C . PHE A 1 83 ? 15.720 4.688 -9.940 1.00 91.88 83 PHE A C 1
ATOM 667 O O . PHE A 1 83 ? 16.372 4.708 -10.982 1.00 91.88 83 PHE A O 1
ATOM 674 N N . ARG A 1 84 ? 15.135 5.784 -9.441 1.00 91.81 84 ARG A N 1
ATOM 675 C CA . ARG A 1 84 ? 15.177 7.101 -10.098 1.00 91.81 84 ARG A CA 1
ATOM 676 C C . ARG A 1 84 ? 16.607 7.610 -10.282 1.00 91.81 84 ARG A C 1
ATOM 678 O O . ARG A 1 84 ? 16.896 8.198 -11.324 1.00 91.81 84 ARG A O 1
ATOM 685 N N . GLU A 1 85 ? 17.489 7.364 -9.315 1.00 90.50 85 GLU A N 1
ATOM 686 C CA . GLU A 1 85 ? 18.907 7.732 -9.399 1.00 90.50 85 GLU A CA 1
ATOM 687 C C . GLU A 1 85 ? 19.683 6.894 -10.424 1.00 90.50 85 GLU A C 1
ATOM 689 O O . GLU A 1 85 ? 20.531 7.418 -11.150 1.00 90.50 85 GLU A O 1
ATOM 694 N N . LYS A 1 86 ? 19.410 5.585 -10.484 1.00 86.62 86 LYS A N 1
ATOM 695 C CA . LYS A 1 86 ? 20.159 4.630 -11.317 1.00 86.62 86 LYS A CA 1
ATOM 696 C C . LYS A 1 86 ? 19.599 4.491 -12.733 1.00 86.62 86 LYS A C 1
ATOM 698 O O . LYS A 1 86 ? 20.303 3.961 -13.595 1.00 86.62 86 LYS A O 1
ATOM 703 N N . LEU A 1 87 ? 18.364 4.933 -12.989 1.00 84.06 87 LEU A N 1
ATOM 704 C CA . LEU A 1 87 ? 17.707 4.811 -14.290 1.00 84.06 87 LEU A CA 1
ATOM 705 C C . LEU A 1 87 ? 18.427 5.684 -15.336 1.00 84.06 87 LEU A C 1
ATOM 707 O O . LEU A 1 87 ? 18.371 6.916 -15.255 1.00 84.06 87 LEU A O 1
ATOM 711 N N . PRO A 1 88 ? 19.098 5.086 -16.338 1.00 77.75 88 PRO A N 1
ATOM 712 C CA . PRO A 1 88 ? 19.879 5.845 -17.302 1.00 77.75 88 PRO A CA 1
ATOM 713 C C . PRO A 1 88 ? 18.992 6.747 -18.170 1.00 77.75 88 PRO A C 1
ATOM 715 O O . PRO A 1 88 ? 17.908 6.365 -18.601 1.00 77.75 88 PRO A O 1
ATOM 718 N N . ASN A 1 89 ? 19.497 7.939 -18.494 1.00 67.81 89 ASN A N 1
ATOM 719 C CA . ASN A 1 89 ? 18.811 8.927 -19.341 1.00 67.81 89 ASN A CA 1
ATOM 720 C C . ASN A 1 89 ? 18.984 8.674 -20.858 1.00 67.81 89 ASN A C 1
ATOM 722 O O . ASN A 1 89 ? 18.698 9.552 -21.668 1.00 67.81 89 ASN A O 1
ATOM 726 N N . THR A 1 90 ? 19.545 7.532 -21.268 1.00 60.66 90 THR A N 1
ATOM 727 C CA . THR A 1 90 ? 20.059 7.327 -22.636 1.00 60.66 90 THR A CA 1
ATOM 728 C C . THR A 1 90 ? 19.061 6.736 -23.632 1.00 60.66 90 THR A C 1
ATOM 730 O O . THR A 1 90 ? 18.267 5.864 -23.300 1.00 60.66 90 THR A O 1
ATOM 733 N N . LEU A 1 91 ? 19.246 7.146 -24.895 1.00 55.81 91 LEU A N 1
ATOM 734 C CA . LEU A 1 91 ? 18.493 6.887 -26.136 1.00 55.81 91 LEU A CA 1
ATOM 735 C C . LEU A 1 91 ? 18.264 5.409 -26.555 1.00 55.81 91 LEU A C 1
ATOM 737 O O . LEU A 1 91 ? 17.841 5.173 -27.682 1.00 55.81 91 LEU A O 1
ATOM 741 N N . LEU A 1 92 ? 18.612 4.420 -25.724 1.00 64.75 92 LEU A N 1
ATOM 742 C CA . LEU A 1 92 ? 18.659 2.992 -26.090 1.00 64.75 92 LEU A CA 1
ATOM 743 C C . LEU A 1 92 ? 18.091 2.069 -24.993 1.00 64.75 92 LEU A C 1
ATOM 745 O O . LEU A 1 92 ? 18.592 0.962 -24.793 1.00 64.75 92 LEU A O 1
ATOM 749 N N . LEU A 1 93 ? 17.077 2.519 -24.249 1.00 68.62 93 LEU A N 1
ATOM 750 C CA . LEU A 1 93 ? 16.269 1.610 -23.433 1.00 68.62 93 LEU A CA 1
ATOM 751 C C . LEU A 1 93 ? 15.307 0.825 -24.347 1.00 68.62 93 LEU A C 1
ATOM 753 O O . LEU A 1 93 ? 14.799 1.391 -25.313 1.00 68.62 93 LEU A O 1
ATOM 757 N N . PRO A 1 94 ? 15.039 -0.464 -24.066 1.00 74.00 94 PRO A N 1
ATOM 758 C CA . PRO A 1 94 ? 14.089 -1.261 -24.847 1.00 74.00 94 PRO A CA 1
ATOM 759 C C . PRO A 1 94 ? 12.626 -0.866 -24.570 1.00 74.00 94 PRO A C 1
ATOM 761 O O . PRO A 1 94 ? 11.719 -1.376 -25.219 1.00 74.00 94 PRO A O 1
ATOM 764 N N . VAL A 1 95 ? 12.410 0.017 -23.593 1.00 79.94 95 VAL A N 1
ATOM 765 C CA . VAL A 1 95 ? 11.123 0.534 -23.125 1.00 79.94 95 VAL A CA 1
ATOM 766 C C . VAL A 1 95 ? 11.247 2.024 -22.830 1.00 79.94 95 VAL A C 1
ATOM 768 O O . VAL A 1 95 ? 12.355 2.507 -22.573 1.00 79.94 95 VAL A O 1
ATOM 771 N N . ASP A 1 96 ? 10.126 2.744 -22.853 1.00 86.62 96 ASP A N 1
ATOM 772 C CA . ASP A 1 96 ? 10.119 4.163 -22.513 1.00 86.62 96 ASP A CA 1
ATOM 773 C C . ASP A 1 96 ? 10.508 4.370 -21.038 1.00 86.62 96 ASP A C 1
ATOM 775 O O . ASP A 1 96 ? 10.084 3.647 -20.132 1.00 86.62 96 ASP A O 1
ATOM 779 N N . ARG A 1 97 ? 11.360 5.365 -20.797 1.00 87.88 97 ARG A N 1
ATOM 780 C CA . ARG A 1 97 ? 11.793 5.755 -19.456 1.00 87.88 97 ARG A CA 1
ATOM 781 C C . ARG A 1 97 ? 10.633 6.347 -18.656 1.00 87.88 97 ARG A C 1
ATOM 783 O O . ARG A 1 97 ? 10.559 6.118 -17.449 1.00 87.88 97 ARG A O 1
ATOM 790 N N . GLU A 1 98 ? 9.786 7.143 -19.302 1.00 90.31 98 GLU A N 1
ATOM 791 C CA . GLU A 1 98 ? 8.635 7.788 -18.672 1.00 90.31 98 GLU A CA 1
ATOM 792 C C . GLU A 1 98 ? 7.615 6.744 -18.219 1.00 90.31 98 GLU A C 1
ATOM 794 O O . GLU A 1 98 ? 7.150 6.828 -17.084 1.00 90.31 98 GLU A O 1
ATOM 799 N N . ASP A 1 99 ? 7.384 5.698 -19.018 1.00 91.12 99 ASP A N 1
ATOM 800 C CA . ASP A 1 99 ? 6.505 4.583 -18.648 1.00 91.12 99 ASP A CA 1
ATOM 801 C C . ASP A 1 99 ? 6.994 3.871 -17.381 1.00 91.12 99 ASP A C 1
ATOM 803 O O . ASP A 1 99 ? 6.216 3.634 -16.458 1.00 91.12 99 ASP A O 1
ATOM 807 N N . LEU A 1 100 ? 8.295 3.569 -17.284 1.00 91.56 100 LEU A N 1
ATOM 808 C CA . LEU A 1 100 ? 8.851 2.929 -16.086 1.00 91.56 100 LEU A CA 1
ATOM 809 C C . LEU A 1 100 ? 8.748 3.820 -14.840 1.00 91.56 100 LEU A C 1
ATOM 811 O O . LEU A 1 100 ? 8.507 3.324 -13.738 1.00 91.56 100 LEU A O 1
ATOM 815 N N . LEU A 1 101 ? 8.952 5.130 -15.000 1.00 93.38 101 LEU A N 1
ATOM 816 C CA . LEU A 1 101 ? 8.822 6.084 -13.901 1.00 93.38 101 LEU A CA 1
ATOM 817 C C . LEU A 1 101 ? 7.375 6.262 -13.455 1.00 93.38 101 LEU A C 1
ATOM 819 O O . LEU A 1 101 ? 7.139 6.336 -12.250 1.00 93.38 101 LEU A O 1
ATOM 823 N N . SER A 1 102 ? 6.437 6.320 -14.403 1.00 94.88 102 SER A N 1
ATOM 824 C CA . SER A 1 102 ? 5.004 6.360 -14.115 1.00 94.88 102 SER A CA 1
ATOM 825 C C . SER A 1 102 ? 4.596 5.104 -13.363 1.00 94.88 102 SER A C 1
ATOM 827 O O . SER A 1 102 ? 3.993 5.197 -12.304 1.00 94.88 102 SER A O 1
ATOM 829 N N . LEU A 1 103 ? 5.033 3.937 -13.840 1.00 95.06 103 LEU A N 1
ATOM 830 C CA . LEU A 1 103 ? 4.683 2.658 -13.243 1.00 95.06 103 LEU A CA 1
ATOM 831 C C . LEU A 1 103 ? 5.151 2.530 -11.791 1.00 95.06 103 LEU A C 1
ATOM 833 O O . LEU A 1 103 ? 4.394 2.063 -10.946 1.00 95.06 103 LEU A O 1
ATOM 837 N N . ILE A 1 104 ? 6.377 2.960 -11.476 1.00 96.06 104 ILE A N 1
ATOM 838 C CA . ILE A 1 104 ? 6.824 3.003 -10.077 1.00 96.06 104 ILE A CA 1
ATOM 839 C C . ILE A 1 104 ? 6.044 4.044 -9.276 1.00 96.06 104 ILE A C 1
ATOM 841 O O . ILE A 1 104 ? 5.704 3.770 -8.134 1.00 96.06 104 ILE A O 1
ATOM 845 N N . SER A 1 105 ? 5.740 5.209 -9.852 1.00 97.00 105 SER A N 1
ATOM 846 C CA . SER A 1 105 ? 4.951 6.232 -9.157 1.00 97.00 105 SER A CA 1
ATOM 847 C C . SER A 1 105 ? 3.535 5.755 -8.818 1.00 97.00 105 SER A C 1
ATOM 849 O O . SER A 1 105 ? 3.017 6.108 -7.765 1.00 97.00 105 SER A O 1
ATOM 851 N N . ASP A 1 106 ? 2.919 4.950 -9.683 1.00 97.81 106 ASP A N 1
ATOM 852 C CA . ASP A 1 106 ? 1.591 4.382 -9.442 1.00 97.81 106 ASP A CA 1
ATOM 853 C C . ASP A 1 106 ? 1.632 3.322 -8.330 1.00 97.81 106 ASP A C 1
ATOM 855 O O . ASP A 1 106 ? 0.753 3.289 -7.473 1.00 97.81 106 ASP A O 1
ATOM 859 N N . GLN A 1 107 ? 2.668 2.474 -8.306 1.00 98.25 107 GLN A N 1
ATOM 860 C CA . GLN A 1 107 ? 2.872 1.490 -7.233 1.00 98.25 107 GLN A CA 1
ATOM 861 C C . GLN A 1 107 ? 3.136 2.161 -5.883 1.00 98.25 107 GLN A C 1
ATOM 863 O O . GLN A 1 107 ? 2.641 1.714 -4.854 1.00 98.25 107 GLN A O 1
ATOM 868 N N . ASP A 1 108 ? 3.926 3.225 -5.895 1.00 98.25 108 ASP A N 1
ATOM 869 C CA . ASP A 1 108 ? 4.291 4.013 -4.722 1.00 98.25 108 ASP A CA 1
ATOM 870 C C . ASP A 1 108 ? 3.053 4.603 -4.046 1.00 98.25 108 ASP A C 1
ATOM 872 O O . ASP A 1 108 ? 2.839 4.392 -2.856 1.00 98.25 108 ASP A O 1
ATOM 876 N N . GLY A 1 109 ? 2.137 5.169 -4.839 1.00 98.31 109 GLY A N 1
ATOM 877 C CA . GLY A 1 109 ? 0.860 5.666 -4.331 1.00 98.31 109 GLY A CA 1
ATOM 878 C C . GLY A 1 109 ? 0.009 4.609 -3.609 1.00 98.31 109 GLY A C 1
ATOM 879 O O . GLY A 1 109 ? -0.786 4.961 -2.739 1.00 98.31 109 GLY A O 1
ATOM 880 N N . LEU A 1 110 ? 0.171 3.314 -3.914 1.00 98.25 110 LEU A N 1
ATOM 881 C CA . LEU A 1 110 ? -0.510 2.241 -3.175 1.00 98.25 110 LEU A CA 1
ATOM 882 C C . LEU A 1 110 ? 0.101 2.023 -1.781 1.00 98.25 110 LEU A C 1
ATOM 884 O O . LEU A 1 110 ? -0.634 1.752 -0.827 1.00 98.25 110 LEU A O 1
ATOM 888 N N . ALA A 1 111 ? 1.429 2.118 -1.660 1.00 98.38 111 ALA A N 1
ATOM 889 C CA . ALA A 1 111 ? 2.122 2.013 -0.378 1.00 98.38 111 ALA A CA 1
ATOM 890 C C . ALA A 1 111 ? 1.808 3.232 0.502 1.00 98.38 111 ALA A C 1
ATOM 892 O O . ALA A 1 111 ? 1.402 3.043 1.649 1.00 98.38 111 ALA A O 1
ATOM 893 N N . ASP A 1 112 ? 1.870 4.437 -0.070 1.00 98.62 112 ASP A N 1
ATOM 894 C CA . ASP A 1 112 ? 1.515 5.695 0.597 1.00 98.62 112 ASP A CA 1
ATOM 895 C C . ASP A 1 112 ? 0.085 5.648 1.144 1.00 98.62 112 ASP A C 1
ATOM 897 O O . ASP A 1 112 ? -0.152 5.896 2.325 1.00 98.62 112 ASP A O 1
ATOM 901 N N . LEU A 1 113 ? -0.888 5.250 0.314 1.00 98.56 113 LEU A N 1
ATOM 902 C CA . LEU A 1 113 ? -2.285 5.148 0.743 1.00 98.56 113 LEU A CA 1
ATOM 903 C C . LEU A 1 113 ? -2.464 4.125 1.876 1.00 98.56 113 LEU A C 1
ATOM 905 O O . LEU A 1 113 ? -3.241 4.347 2.807 1.00 98.56 113 LEU A O 1
ATOM 909 N N . THR A 1 114 ? -1.744 3.004 1.816 1.00 98.62 114 THR A N 1
ATOM 910 C CA . THR A 1 114 ? -1.772 1.989 2.879 1.00 98.62 114 THR A CA 1
ATOM 911 C C . THR A 1 114 ? -1.218 2.552 4.191 1.00 98.62 114 THR A C 1
ATOM 913 O O . THR A 1 114 ? -1.800 2.338 5.259 1.00 98.62 114 THR A O 1
ATOM 916 N N . GLU A 1 115 ? -0.137 3.327 4.117 1.00 98.62 115 GLU A N 1
ATOM 917 C CA . GLU A 1 115 ? 0.443 4.032 5.256 1.00 98.62 115 GLU A CA 1
ATOM 918 C C . GLU A 1 115 ? -0.517 5.080 5.838 1.00 98.62 115 GLU A C 1
ATOM 920 O O . GLU A 1 115 ? -0.698 5.152 7.057 1.00 98.62 115 GLU A O 1
ATOM 925 N N . GLU A 1 116 ? -1.197 5.852 4.988 1.00 98.31 116 GLU A N 1
ATOM 926 C CA . GLU A 1 116 ? -2.202 6.832 5.404 1.00 98.31 116 GLU A CA 1
ATOM 927 C C . GLU A 1 116 ? -3.376 6.180 6.147 1.00 98.31 116 GLU A C 1
ATOM 929 O O . GLU A 1 116 ? -3.818 6.701 7.181 1.00 98.31 116 GLU A O 1
ATOM 934 N N . ILE A 1 117 ? -3.855 5.023 5.676 1.00 97.12 117 ILE A N 1
ATOM 935 C CA . ILE A 1 117 ? -4.881 4.229 6.369 1.00 97.12 117 ILE A CA 1
ATOM 936 C C . ILE A 1 117 ? -4.368 3.820 7.755 1.00 97.12 117 ILE A C 1
ATOM 938 O O . ILE A 1 117 ? -5.032 4.075 8.763 1.00 97.12 117 ILE A O 1
ATOM 942 N N . ALA A 1 118 ? -3.166 3.247 7.831 1.00 97.56 118 ALA A N 1
ATOM 943 C CA . ALA A 1 118 ? -2.578 2.785 9.085 1.00 97.56 118 ALA A CA 1
ATOM 944 C C . ALA A 1 118 ? -2.355 3.909 10.103 1.00 97.56 118 ALA A C 1
ATOM 946 O O . ALA A 1 118 ? -2.717 3.774 11.276 1.00 97.56 118 ALA A O 1
ATOM 947 N N . LYS A 1 119 ? -1.816 5.050 9.664 1.00 96.62 119 LYS A N 1
ATOM 948 C CA . LYS A 1 119 ? -1.658 6.254 10.493 1.00 96.62 119 LYS A CA 1
ATOM 949 C C . LYS A 1 119 ? -3.007 6.765 10.988 1.00 96.62 119 LYS A C 1
ATOM 951 O O . LYS A 1 119 ? -3.150 7.097 12.162 1.00 96.62 119 LYS A O 1
ATOM 956 N N . THR A 1 120 ? -4.015 6.795 10.117 1.00 96.00 120 THR A N 1
ATOM 957 C CA . THR A 1 120 ? -5.357 7.268 10.478 1.00 96.00 120 THR A CA 1
ATOM 958 C C . THR A 1 120 ? -5.986 6.401 11.566 1.00 96.00 120 THR A C 1
ATOM 960 O O . THR A 1 120 ? -6.508 6.944 12.541 1.00 96.00 120 THR A O 1
ATOM 963 N N . LEU A 1 121 ? -5.893 5.075 11.428 1.00 94.88 121 LEU A N 1
ATOM 964 C CA . LEU A 1 121 ? -6.451 4.117 12.385 1.00 94.88 121 LEU A CA 1
ATOM 965 C C . LEU A 1 121 ? -5.673 4.056 13.707 1.00 94.88 121 LEU A C 1
ATOM 967 O O . LEU A 1 121 ? -6.274 3.815 14.746 1.00 94.88 121 LEU A O 1
ATOM 971 N N . SER A 1 122 ? -4.356 4.276 13.690 1.00 93.88 122 SER A N 1
ATOM 972 C CA . SER A 1 122 ? -3.515 4.203 14.898 1.00 93.88 122 SER A CA 1
ATOM 973 C C . SER A 1 122 ? -3.480 5.502 15.708 1.00 93.88 122 SER A C 1
ATOM 975 O O . SER A 1 122 ? -3.332 5.469 16.929 1.00 93.88 122 SER A O 1
ATOM 977 N N . TYR A 1 123 ? -3.626 6.666 15.066 1.00 91.62 123 TYR A N 1
ATOM 978 C CA . TYR A 1 123 ? -3.551 7.965 15.753 1.00 91.62 123 TYR A CA 1
ATOM 979 C C . TYR A 1 123 ? -4.879 8.429 16.345 1.00 91.62 123 TYR A C 1
ATOM 981 O O . TYR A 1 123 ? -4.915 9.395 17.113 1.00 91.62 123 TYR A O 1
ATOM 989 N N . ARG A 1 124 ? -5.981 7.779 15.975 1.00 86.94 124 ARG A N 1
ATOM 990 C CA . ARG A 1 124 ? -7.322 8.095 16.455 1.00 86.94 124 ARG A CA 1
ATOM 991 C C . ARG A 1 124 ? -7.933 6.847 17.056 1.00 86.94 124 ARG A C 1
ATOM 993 O O . ARG A 1 124 ? -7.814 5.771 16.489 1.00 86.94 124 ARG A O 1
ATOM 1000 N N . ASP A 1 125 ? -8.640 7.013 18.166 1.00 83.81 125 ASP A N 1
ATOM 1001 C CA . ASP A 1 125 ? -9.492 5.949 18.685 1.00 83.81 125 ASP A CA 1
ATOM 1002 C C . ASP A 1 125 ? -10.705 5.806 17.757 1.00 83.81 125 ASP A C 1
ATOM 1004 O O . ASP A 1 125 ? -11.688 6.547 17.854 1.00 83.81 125 ASP A O 1
ATOM 1008 N N . MET A 1 126 ? -10.552 4.951 16.748 1.00 87.44 126 MET A N 1
ATOM 1009 C CA . MET A 1 126 ? -11.566 4.675 15.746 1.00 87.44 126 MET A CA 1
ATOM 1010 C C . MET A 1 126 ? -12.245 3.352 16.051 1.00 87.44 126 MET A C 1
ATOM 1012 O O . MET A 1 126 ? -11.604 2.345 16.330 1.00 87.44 126 MET A O 1
ATOM 1016 N N . GLU A 1 127 ? -13.564 3.348 15.914 1.00 90.69 127 GLU A N 1
ATOM 1017 C CA . GLU A 1 127 ? -14.362 2.134 15.946 1.00 90.69 127 GLU A CA 1
ATOM 1018 C C . GLU A 1 127 ? -15.140 2.033 14.639 1.00 90.69 127 GLU A C 1
ATOM 1020 O O . GLU A 1 127 ? -15.679 3.030 14.152 1.00 90.69 127 GLU A O 1
ATOM 1025 N N . VAL A 1 128 ? -15.211 0.827 14.078 1.00 93.44 128 VAL A N 1
ATOM 1026 C CA . VAL A 1 128 ? -16.058 0.548 12.917 1.00 93.44 128 VAL A CA 1
ATOM 1027 C C . VAL A 1 128 ? -17.443 0.146 13.428 1.00 93.44 128 VAL A C 1
ATOM 1029 O O . VAL A 1 128 ? -17.554 -0.881 14.106 1.00 93.44 128 VAL A O 1
ATOM 1032 N N . PRO A 1 129 ? -18.502 0.928 13.139 1.00 95.50 129 PRO A N 1
ATOM 1033 C CA . PRO A 1 129 ? -19.868 0.557 13.489 1.00 95.50 129 PRO A CA 1
ATOM 1034 C C . PRO A 1 129 ? -20.232 -0.810 12.907 1.00 95.50 129 PRO A C 1
ATOM 1036 O O . PRO A 1 129 ? -19.923 -1.075 11.749 1.00 95.50 129 PRO A O 1
ATOM 1039 N N . ASP A 1 130 ? -20.945 -1.646 13.667 1.00 95.81 130 ASP A N 1
ATOM 1040 C CA . ASP A 1 130 ? -21.299 -3.008 13.233 1.00 95.81 130 ASP A CA 1
ATOM 1041 C C . ASP A 1 130 ? -21.938 -3.084 11.831 1.00 95.81 130 ASP A C 1
ATOM 1043 O O . ASP A 1 130 ? -21.523 -3.946 11.060 1.00 95.81 130 ASP A O 1
ATOM 1047 N N . PRO A 1 131 ? -22.853 -2.175 11.420 1.00 97.69 131 PRO A N 1
ATOM 1048 C CA . PRO A 1 131 ? -23.431 -2.213 10.072 1.00 97.69 131 PRO A CA 1
ATOM 1049 C C . PRO A 1 131 ? -22.439 -1.941 8.930 1.00 97.69 131 PRO A C 1
ATOM 1051 O O . PRO A 1 131 ? -22.797 -2.126 7.771 1.00 97.69 131 PRO A O 1
ATOM 1054 N N . LEU A 1 132 ? -21.238 -1.436 9.235 1.00 97.25 132 LEU A N 1
ATOM 1055 C CA . LEU A 1 132 ? -20.198 -1.112 8.256 1.00 97.25 132 LEU A CA 1
ATOM 1056 C C . LEU A 1 132 ? -19.095 -2.168 8.169 1.00 97.25 132 LEU A C 1
ATOM 1058 O O . LEU A 1 132 ? -18.274 -2.063 7.265 1.00 97.25 132 LEU A O 1
ATOM 1062 N N . LYS A 1 133 ? -19.076 -3.173 9.053 1.00 96.88 133 LYS A N 1
ATOM 1063 C CA . LYS A 1 133 ? -18.047 -4.223 9.030 1.00 96.88 133 LYS A CA 1
ATOM 1064 C C . LYS A 1 133 ? -18.142 -5.073 7.765 1.00 96.88 133 LYS A C 1
ATOM 1066 O O . LYS A 1 133 ? -17.183 -5.102 7.010 1.00 96.88 133 LYS A O 1
ATOM 1071 N N . ASP A 1 134 ? -19.314 -5.642 7.468 1.00 97.62 134 ASP A N 1
ATOM 1072 C CA . ASP A 1 134 ? -19.471 -6.502 6.283 1.00 97.62 134 ASP A CA 1
ATOM 1073 C C . ASP A 1 134 ? -19.152 -5.762 4.961 1.00 97.62 134 ASP A C 1
ATOM 1075 O O . ASP A 1 134 ? -18.380 -6.293 4.164 1.00 97.62 134 ASP A O 1
ATOM 1079 N N . PRO A 1 135 ? -19.642 -4.523 4.712 1.00 98.31 135 PRO A N 1
ATOM 1080 C CA . PRO A 1 135 ? -19.256 -3.774 3.511 1.00 98.31 135 PRO A CA 1
ATOM 1081 C C . PRO A 1 135 ? -17.766 -3.410 3.451 1.00 98.31 135 PRO A C 1
ATOM 1083 O O . PRO A 1 135 ? -17.204 -3.294 2.363 1.00 98.31 135 PRO A O 1
ATOM 1086 N N . LEU A 1 136 ? -17.127 -3.178 4.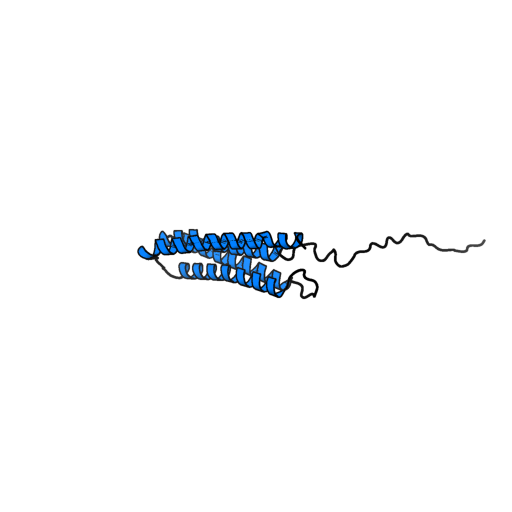603 1.00 97.62 136 LEU A N 1
ATOM 1087 C CA . LEU A 1 136 ? -15.697 -2.880 4.665 1.00 97.62 136 LEU A CA 1
ATOM 1088 C C . LEU A 1 136 ? -14.859 -4.130 4.373 1.00 97.62 136 LEU A C 1
ATOM 1090 O O . LEU A 1 136 ? -13.859 -4.027 3.667 1.00 97.62 136 LEU A O 1
ATOM 1094 N N . ASP A 1 137 ? -15.293 -5.294 4.854 1.00 97.94 137 ASP A N 1
ATOM 1095 C CA . ASP A 1 137 ? -14.654 -6.580 4.573 1.00 97.94 137 ASP A CA 1
ATOM 1096 C C . ASP A 1 137 ? -14.790 -6.959 3.090 1.00 97.94 137 ASP A C 1
ATOM 1098 O O . ASP A 1 137 ? -13.805 -7.373 2.482 1.00 97.94 137 ASP A O 1
ATOM 1102 N N . GLU A 1 138 ? -15.955 -6.726 2.472 1.00 98.50 138 GLU A N 1
ATOM 1103 C CA . GLU A 1 138 ? -16.159 -6.914 1.024 1.00 98.50 138 GLU A CA 1
ATOM 1104 C C . GLU A 1 138 ? -15.235 -5.998 0.198 1.00 98.50 138 GLU A C 1
ATOM 1106 O O . GLU A 1 138 ? -14.603 -6.431 -0.770 1.00 98.50 138 GLU A O 1
ATOM 1111 N N . LEU A 1 139 ? -15.098 -4.729 0.604 1.00 98.31 139 LEU A N 1
ATOM 1112 C CA . LEU A 1 139 ? -14.174 -3.791 -0.037 1.00 98.31 139 LEU A CA 1
ATOM 1113 C C . LEU A 1 139 ? -12.714 -4.237 0.115 1.00 98.31 139 LEU A C 1
ATOM 1115 O O . LEU A 1 139 ? -11.937 -4.145 -0.840 1.00 98.31 139 LEU A O 1
ATOM 1119 N N . LEU A 1 140 ? -12.332 -4.695 1.308 1.00 98.19 140 LEU A N 1
ATOM 1120 C CA . LEU A 1 140 ? -10.992 -5.196 1.580 1.00 98.19 140 LEU A CA 1
ATOM 1121 C C . LEU A 1 140 ? -10.688 -6.426 0.719 1.00 98.19 140 LEU A C 1
ATOM 1123 O O . LEU A 1 140 ? -9.627 -6.470 0.100 1.00 98.19 140 LEU A O 1
ATOM 1127 N N . GLU A 1 141 ? -11.604 -7.391 0.639 1.00 98.44 141 GLU A N 1
ATOM 1128 C CA . GLU A 1 141 ? -11.445 -8.601 -0.173 1.00 98.44 141 GLU A CA 1
ATOM 1129 C C . GLU A 1 141 ? -11.200 -8.250 -1.645 1.00 98.44 141 GLU A C 1
ATOM 1131 O O . GLU A 1 141 ? -10.166 -8.628 -2.202 1.00 98.44 141 GLU A O 1
ATOM 1136 N N . GLY A 1 142 ? -12.060 -7.419 -2.244 1.00 98.50 142 GLY A N 1
ATOM 1137 C CA . GLY A 1 142 ? -11.876 -6.967 -3.626 1.00 98.50 142 GLY A CA 1
ATOM 1138 C C . GLY A 1 142 ? -10.572 -6.184 -3.835 1.00 98.50 142 GLY A C 1
ATOM 1139 O O . GLY A 1 142 ? -9.899 -6.336 -4.857 1.00 98.50 142 GLY A O 1
ATOM 1140 N N . THR A 1 143 ? -10.160 -5.384 -2.846 1.00 97.88 143 THR A N 1
ATOM 1141 C CA . THR A 1 143 ? -8.874 -4.668 -2.878 1.00 97.88 143 THR A CA 1
ATOM 1142 C C . THR A 1 143 ? -7.696 -5.644 -2.891 1.00 97.88 143 THR A C 1
ATOM 1144 O O . THR A 1 143 ? -6.752 -5.462 -3.668 1.00 97.88 143 THR A O 1
ATOM 1147 N N . MET A 1 144 ? -7.749 -6.702 -2.077 1.00 98.44 144 MET A N 1
ATOM 1148 C CA . MET A 1 144 ? -6.711 -7.732 -2.034 1.00 98.44 144 MET A CA 1
ATOM 1149 C C . MET A 1 144 ? -6.637 -8.514 -3.348 1.00 98.44 144 MET A C 1
ATOM 1151 O O . MET A 1 144 ? -5.537 -8.713 -3.865 1.00 98.44 144 MET A O 1
ATOM 1155 N N . GLU A 1 145 ? -7.776 -8.900 -3.928 1.00 98.44 145 GLU A N 1
ATOM 1156 C CA . GLU A 1 145 ? -7.829 -9.601 -5.219 1.00 98.44 145 GLU A CA 1
ATOM 1157 C C . GLU A 1 145 ? -7.174 -8.788 -6.344 1.00 98.44 145 GLU A C 1
ATOM 1159 O O . GLU A 1 145 ? -6.305 -9.289 -7.066 1.00 98.44 145 GLU A O 1
ATOM 1164 N N . ILE A 1 146 ? -7.536 -7.507 -6.463 1.00 98.00 146 ILE A N 1
ATOM 1165 C CA . ILE A 1 146 ? -6.972 -6.609 -7.480 1.00 98.00 146 ILE A CA 1
ATOM 1166 C C . ILE A 1 146 ? -5.471 -6.397 -7.243 1.00 98.00 146 ILE A C 1
ATOM 1168 O O . ILE A 1 146 ? -4.686 -6.408 -8.194 1.00 98.00 146 ILE A O 1
ATOM 1172 N N . SER A 1 147 ? -5.050 -6.255 -5.985 1.00 98.12 147 SER A N 1
ATOM 1173 C CA .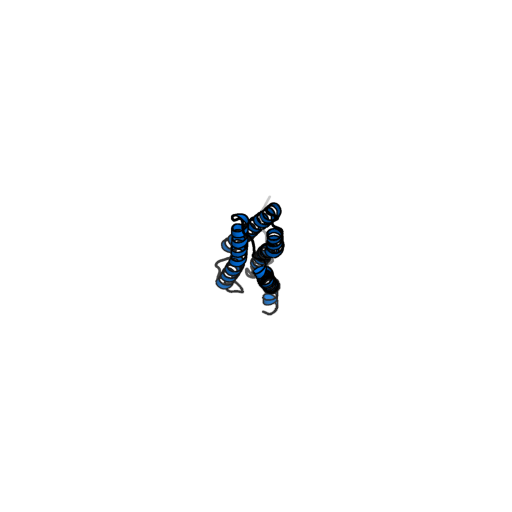 SER A 1 147 ? -3.638 -6.063 -5.629 1.00 98.12 147 SER A CA 1
ATOM 1174 C C . SER A 1 147 ? -2.782 -7.288 -5.969 1.00 98.12 147 SER A C 1
ATOM 1176 O O . SER A 1 147 ? -1.660 -7.140 -6.461 1.00 98.12 147 SER A O 1
ATOM 1178 N N . VAL A 1 148 ? -3.316 -8.501 -5.770 1.00 98.44 148 VAL A N 1
ATOM 1179 C CA . VAL A 1 148 ? -2.670 -9.756 -6.190 1.00 98.44 148 VAL A CA 1
ATOM 1180 C C . VAL A 1 148 ? -2.503 -9.783 -7.707 1.00 98.44 148 VAL A C 1
ATOM 1182 O O . VAL A 1 148 ? -1.387 -9.987 -8.190 1.00 98.44 148 VAL A O 1
ATOM 1185 N N . ALA A 1 149 ? -3.577 -9.518 -8.457 1.00 98.12 149 ALA A N 1
ATOM 1186 C CA . ALA A 1 149 ? -3.538 -9.501 -9.918 1.00 98.12 149 ALA A CA 1
ATOM 1187 C C . ALA A 1 149 ? -2.525 -8.473 -10.454 1.00 98.12 149 ALA A C 1
ATOM 1189 O O . ALA A 1 149 ? -1.722 -8.794 -11.333 1.00 98.12 149 ALA A O 1
ATOM 1190 N N . ALA A 1 150 ? -2.491 -7.266 -9.879 1.00 97.31 150 ALA A N 1
ATOM 1191 C CA . ALA A 1 150 ? -1.506 -6.245 -10.224 1.00 97.31 150 ALA A CA 1
ATOM 1192 C C . ALA A 1 150 ? -0.071 -6.735 -9.968 1.00 97.31 150 ALA A C 1
ATOM 1194 O O . ALA A 1 150 ? 0.780 -6.659 -10.857 1.00 97.31 150 ALA A O 1
ATOM 1195 N N . LYS A 1 151 ? 0.204 -7.312 -8.790 1.00 98.19 151 LYS A N 1
ATOM 1196 C CA . LYS A 1 151 ? 1.530 -7.852 -8.452 1.00 98.19 151 LYS A CA 1
ATOM 1197 C C . LYS A 1 151 ? 1.955 -8.967 -9.410 1.00 98.19 151 LYS A C 1
ATOM 1199 O O . LYS A 1 151 ? 3.125 -9.036 -9.792 1.00 98.19 151 LYS A O 1
ATOM 1204 N N . GLU A 1 152 ? 1.037 -9.849 -9.797 1.00 97.50 152 GLU A N 1
ATOM 1205 C CA . GLU A 1 152 ? 1.308 -10.916 -10.765 1.00 97.50 152 GLU A CA 1
ATOM 1206 C C . GLU A 1 152 ? 1.613 -10.363 -12.158 1.00 97.50 152 GLU A C 1
ATOM 1208 O O . GLU A 1 152 ? 2.586 -10.791 -12.779 1.00 97.50 152 GLU A O 1
ATOM 1213 N N . MET A 1 153 ? 0.846 -9.374 -12.624 1.00 95.88 153 MET A N 1
ATOM 1214 C CA . MET A 1 153 ? 1.092 -8.701 -13.902 1.00 95.88 153 MET A CA 1
ATOM 1215 C C . MET A 1 153 ? 2.477 -8.047 -13.945 1.00 95.88 153 MET A C 1
ATOM 1217 O O . MET A 1 153 ? 3.232 -8.277 -14.891 1.00 95.88 153 MET A O 1
ATOM 1221 N N . ILE A 1 154 ? 2.852 -7.292 -12.907 1.00 95.44 154 ILE A N 1
ATOM 1222 C CA . ILE A 1 154 ? 4.180 -6.665 -12.815 1.00 95.44 154 ILE A CA 1
ATOM 1223 C C . ILE A 1 154 ? 5.288 -7.722 -12.763 1.00 95.44 154 ILE A C 1
ATOM 1225 O O . ILE A 1 154 ? 6.309 -7.597 -13.443 1.00 95.44 154 ILE A O 1
ATOM 1229 N N . GLY A 1 155 ? 5.072 -8.811 -12.019 1.00 94.31 155 GLY A N 1
ATOM 1230 C CA . GLY A 1 155 ? 6.006 -9.935 -11.934 1.00 94.31 155 GLY A CA 1
ATOM 1231 C C . GLY A 1 155 ? 6.327 -10.583 -13.286 1.00 94.31 155 GLY A C 1
ATOM 1232 O O . GLY A 1 155 ? 7.387 -11.186 -13.432 1.00 94.31 155 GLY A O 1
ATOM 1233 N N . ARG A 1 156 ? 5.463 -10.411 -14.291 1.00 92.62 156 ARG A N 1
ATOM 1234 C CA . ARG A 1 156 ? 5.611 -10.991 -15.632 1.00 92.62 156 ARG A CA 1
ATOM 1235 C C . ARG A 1 156 ? 6.191 -10.037 -16.677 1.00 92.62 156 ARG A C 1
ATOM 1237 O O . ARG A 1 156 ? 6.360 -10.448 -17.820 1.00 92.62 156 ARG A O 1
ATOM 1244 N N . LEU A 1 157 ? 6.554 -8.800 -16.321 1.00 90.00 157 LEU A N 1
ATOM 1245 C CA . LEU A 1 157 ? 7.114 -7.828 -17.279 1.00 90.00 157 LEU A CA 1
ATOM 1246 C C . LEU A 1 157 ? 8.357 -8.344 -18.026 1.00 90.00 157 LEU A C 1
ATOM 1248 O O . LEU A 1 157 ? 8.545 -8.025 -19.196 1.00 90.00 157 LEU A O 1
ATOM 1252 N N . ASP A 1 158 ? 9.166 -9.203 -17.400 1.00 83.50 158 ASP A N 1
ATOM 1253 C CA . ASP A 1 158 ? 10.326 -9.836 -18.042 1.00 83.50 158 ASP A CA 1
ATOM 1254 C C . ASP A 1 158 ? 9.970 -10.721 -19.247 1.00 83.50 158 ASP A C 1
ATOM 1256 O O . ASP A 1 158 ? 10.803 -10.912 -20.136 1.00 83.50 158 ASP A O 1
ATOM 1260 N N . GLU A 1 159 ? 8.744 -11.249 -19.309 1.00 85.06 159 GLU A N 1
ATOM 1261 C CA . GLU A 1 159 ? 8.270 -12.034 -20.452 1.00 85.06 159 GLU A CA 1
ATOM 1262 C C . GLU A 1 159 ? 8.209 -11.181 -21.727 1.00 85.06 159 GLU A C 1
ATOM 1264 O O . GLU A 1 159 ? 8.443 -11.705 -22.814 1.00 85.06 159 GLU A O 1
ATOM 1269 N N . LEU A 1 160 ? 7.995 -9.862 -21.608 1.00 74.62 160 LEU A N 1
ATOM 1270 C CA . LEU A 1 160 ? 7.948 -8.937 -22.748 1.00 74.62 160 LEU A CA 1
ATOM 1271 C C . LEU A 1 160 ? 9.276 -8.881 -23.515 1.00 74.62 160 LEU A C 1
ATOM 1273 O O . LEU A 1 160 ? 9.276 -8.648 -24.720 1.00 74.62 160 LEU A O 1
ATOM 1277 N N . LEU A 1 161 ? 10.405 -9.142 -22.847 1.00 70.06 161 LEU A N 1
ATOM 1278 C CA . LEU A 1 161 ? 11.730 -9.158 -23.479 1.00 70.06 161 LEU A CA 1
ATOM 1279 C C . LEU A 1 161 ? 11.991 -10.432 -24.291 1.00 70.06 161 LEU A C 1
ATOM 1281 O O . LEU A 1 161 ? 12.920 -10.454 -25.090 1.00 70.06 161 LEU A O 1
ATOM 1285 N N . GLN A 1 162 ? 11.218 -11.502 -24.073 1.00 60.50 162 GLN A N 1
ATOM 1286 C CA . GLN A 1 162 ? 11.412 -12.791 -24.749 1.00 60.50 162 GLN A CA 1
ATOM 1287 C C . GLN A 1 162 ? 10.660 -12.882 -26.083 1.00 60.50 162 GLN A C 1
ATOM 1289 O O . GLN A 1 162 ? 10.925 -13.787 -26.871 1.00 60.50 162 GLN A O 1
ATOM 1294 N N . VAL A 1 163 ? 9.714 -11.968 -26.322 1.00 58.84 163 VAL A N 1
ATOM 1295 C CA . VAL A 1 163 ? 8.856 -11.951 -27.520 1.00 58.84 163 VAL A CA 1
ATOM 1296 C C . VAL A 1 163 ? 9.351 -10.971 -28.596 1.00 58.84 163 VAL A C 1
ATOM 1298 O O . VAL A 1 163 ? 8.750 -10.911 -29.669 1.00 58.84 163 VAL A O 1
ATOM 1301 N N . GLY A 1 164 ? 10.410 -10.204 -28.304 1.00 49.22 164 GLY A N 1
ATOM 1302 C CA . GLY A 1 164 ? 11.005 -9.178 -29.174 1.00 49.22 164 GLY A CA 1
ATOM 1303 C C . GLY A 1 164 ? 12.278 -9.612 -29.888 1.00 49.22 164 GLY A C 1
ATOM 1304 O O . GLY A 1 164 ? 13.002 -10.482 -29.357 1.00 49.22 164 GLY A O 1
#

Secondary structure (DSSP, 8-state):
-------------------TTTTTTSS-TTHHHHHHHHHHHHHHTTHHHHHHHHHTT-HHHHHHHHHHHHHHHHHHHHHHHHHHHHS---TT-SS-HHHHHHHHHHHHHHHHHHHHHHHHHHHS-----HHHHHHHHHHHHHHHHHHHHHHHHHHTGGGGGG--

Radius of gyration: 26.53 Å; chains: 1; bounding box: 108×22×56 Å

pLDDT: mean 84.69, std 20.78, range [32.84, 98.81]